Protein AF-A0AA42GW80-F1 (afdb_monomer)

Secondary structure (DSSP, 8-state):
----------------S---BTTB---S-HHHHHHHHHHH--HHHHHHHHHHH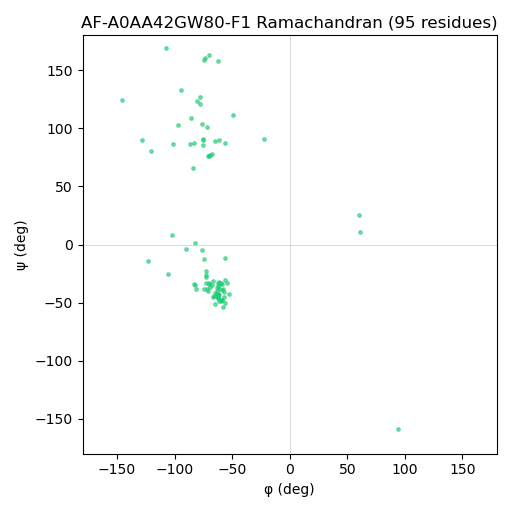HHHHH-GGG----S-HHHHHHHHHHH--HHHHHHHHHHHHHHT-

Organism: NCBI:txid2975438

pLDDT: mean 84.85, std 18.95, range [37.56, 98.38]

Solvent-accessible surface area (backbone atoms only — not comparable to full-atom values): 5800 Å² total; per-residue (Å²): 136,84,83,79,81,81,81,74,81,76,75,76,76,76,70,88,52,92,74,71,43,102,84,44,81,56,79,60,57,22,44,61,25,46,59,46,20,78,74,64,72,41,66,67,30,50,55,32,17,54,53,13,39,58,48,39,62,74,52,43,82,87,59,88,55,94,57,55,30,68,56,25,50,54,49,25,77,75,68,67,43,57,55,28,54,31,36,19,52,46,22,45,59,62,73,74,108

Sequence (97 aa):
MYKVLISCFVICASSFASAQTPYGSCSEPAQYYQERYEKSGQVKDMVCMQKALERDLTDTSSYSCPNSAQYYQTQYEQHGRSGDLVCMQKALEEELQ

Mean predicted aligned error: 9.5 Å

Foldseek 3Di:
DDDDPPPPPPPPPPVPDQDQDPLGHLPDALQVLVVVCVVPVDVVSVVSSVVNLVVLLVPVPPDDQPDALVVLVVVCVVPVGSSSVSSSSVNVVVVVD

Radius of gyration: 18.15 Å; Cα contacts (8 Å, |Δi|>4): 93; chains: 1; bounding box: 50×27×55 Å

Structure (mmCIF, N/CA/C/O backbone):
data_AF-A0AA42GW80-F1
#
_entry.id   AF-A0AA42GW80-F1
#
loop_
_atom_site.group_PDB
_atom_site.id
_atom_site.type_symbol
_atom_site.label_atom_id
_atom_site.label_alt_id
_atom_site.label_comp_id
_atom_site.label_asym_id
_atom_site.label_entity_id
_atom_site.label_seq_id
_atom_site.pdbx_PDB_ins_code
_atom_site.Cartn_x
_atom_site.Cartn_y
_atom_site.Cartn_z
_atom_site.occupancy
_atom_site.B_iso_or_equiv
_atom_site.auth_seq_id
_atom_site.auth_comp_id
_atom_site.auth_asym_id
_atom_site.auth_atom_id
_atom_site.pdbx_PDB_model_num
ATOM 1 N N . MET A 1 1 ? 33.182 -10.313 41.131 1.00 40.22 1 MET A N 1
ATOM 2 C CA . MET A 1 1 ? 32.837 -10.353 39.693 1.00 40.22 1 MET A CA 1
ATOM 3 C C . MET A 1 1 ? 31.363 -10.723 39.569 1.00 40.22 1 MET A C 1
ATOM 5 O O . MET A 1 1 ? 31.036 -11.901 39.611 1.00 40.22 1 MET A O 1
ATOM 9 N N . TYR A 1 2 ? 30.468 -9.732 39.526 1.00 37.56 2 TYR A N 1
ATOM 10 C CA . TYR A 1 2 ? 29.027 -9.971 39.400 1.00 37.56 2 TYR A CA 1
ATOM 11 C C . TYR A 1 2 ? 28.673 -10.122 37.917 1.00 37.56 2 TYR A C 1
ATOM 13 O O . TYR A 1 2 ? 28.750 -9.164 37.153 1.00 37.56 2 TYR A O 1
ATOM 21 N N . LYS A 1 3 ? 28.340 -11.350 37.505 1.00 42.19 3 LYS A N 1
ATOM 22 C CA . LYS A 1 3 ? 27.754 -11.647 36.194 1.00 42.19 3 LYS A CA 1
ATOM 23 C C . LYS A 1 3 ? 26.315 -11.134 36.197 1.00 42.19 3 LYS A C 1
ATOM 25 O O . LYS A 1 3 ? 25.434 -11.768 36.769 1.00 42.19 3 LYS A O 1
ATOM 30 N N . VAL A 1 4 ? 26.096 -9.974 35.588 1.00 48.31 4 VAL A N 1
ATOM 31 C CA . VAL A 1 4 ? 24.759 -9.429 35.356 1.00 48.31 4 VAL A CA 1
ATOM 32 C C . VAL A 1 4 ? 24.138 -10.202 34.188 1.00 48.31 4 VAL A C 1
ATOM 34 O O . VAL A 1 4 ? 24.501 -10.012 33.031 1.00 48.31 4 VAL A O 1
ATOM 37 N N . LEU A 1 5 ? 23.225 -11.116 34.511 1.00 52.50 5 LEU A N 1
ATOM 38 C CA . LEU A 1 5 ? 22.321 -11.762 33.562 1.00 52.50 5 LEU A CA 1
ATOM 39 C C . LEU A 1 5 ? 21.225 -10.757 33.178 1.00 52.50 5 LEU A C 1
ATOM 41 O O . LEU A 1 5 ? 20.193 -10.691 33.840 1.00 52.50 5 LEU A O 1
ATOM 45 N N . ILE A 1 6 ? 21.435 -9.967 32.122 1.00 57.16 6 ILE A N 1
ATOM 46 C CA . ILE A 1 6 ? 20.336 -9.233 31.474 1.00 57.16 6 ILE A CA 1
ATOM 47 C C . ILE A 1 6 ? 19.715 -10.175 30.448 1.00 57.16 6 ILE A C 1
ATOM 49 O O . ILE A 1 6 ? 20.086 -10.221 29.279 1.00 57.16 6 ILE A O 1
ATOM 53 N N . SER A 1 7 ? 18.777 -10.975 30.949 1.00 52.66 7 SER A N 1
ATOM 54 C CA . SER A 1 7 ? 17.734 -11.598 30.147 1.00 52.66 7 SER A CA 1
ATOM 55 C C . SER A 1 7 ? 16.715 -10.510 29.807 1.00 52.66 7 SER A C 1
ATOM 57 O O . SER A 1 7 ? 15.788 -10.261 30.573 1.00 52.66 7 SER A O 1
ATOM 59 N N . CYS A 1 8 ? 16.909 -9.823 28.683 1.00 45.00 8 CYS A N 1
ATOM 60 C CA . CYS A 1 8 ? 15.831 -9.090 28.028 1.00 45.00 8 CYS A CA 1
ATOM 61 C C . CYS A 1 8 ? 15.358 -9.943 26.859 1.00 45.00 8 CYS A C 1
ATOM 63 O O . CYS A 1 8 ? 15.831 -9.815 25.732 1.00 45.00 8 CYS A O 1
ATOM 65 N N . PHE A 1 9 ? 14.426 -10.842 27.169 1.00 45.56 9 PHE A N 1
ATOM 66 C CA . PHE A 1 9 ? 13.493 -11.415 26.210 1.00 45.56 9 PHE A CA 1
ATOM 67 C C . PHE A 1 9 ? 12.738 -10.255 25.542 1.00 45.56 9 PHE A C 1
ATOM 69 O O . PHE A 1 9 ? 11.671 -9.843 25.992 1.00 45.56 9 PHE A O 1
ATOM 76 N N . VAL A 1 10 ? 13.294 -9.696 24.467 1.00 51.41 10 VAL A N 1
ATOM 77 C CA . VAL A 1 10 ? 12.483 -8.974 23.489 1.00 51.41 10 VAL A CA 1
ATOM 78 C C . VAL A 1 10 ? 11.773 -10.060 22.700 1.00 51.41 10 VAL A C 1
ATOM 80 O O . VAL A 1 10 ? 12.257 -10.549 21.683 1.00 51.41 10 VAL A O 1
ATOM 83 N N . ILE A 1 11 ? 10.638 -10.502 23.240 1.00 51.00 11 ILE A N 1
ATOM 84 C CA . ILE A 1 11 ? 9.632 -11.210 22.462 1.00 51.00 11 ILE A CA 1
ATOM 85 C C . ILE A 1 11 ? 9.133 -10.172 21.457 1.00 51.00 11 ILE A C 1
ATOM 87 O O . ILE A 1 11 ? 8.205 -9.417 21.739 1.00 51.00 11 ILE A O 1
ATOM 91 N N . CYS A 1 12 ? 9.782 -10.092 20.293 1.00 44.47 12 CYS A N 1
ATOM 92 C CA . CYS A 1 12 ? 9.108 -9.629 19.092 1.00 44.47 12 CYS A CA 1
ATOM 93 C C . CYS A 1 12 ? 7.985 -10.634 18.862 1.00 44.47 12 CYS A C 1
ATOM 95 O O . CYS A 1 12 ? 8.182 -11.681 18.251 1.00 44.47 12 CYS A O 1
ATOM 97 N N . ALA A 1 13 ? 6.823 -10.347 19.445 1.00 47.03 13 ALA A N 1
ATOM 98 C CA . ALA A 1 13 ? 5.580 -10.996 19.103 1.00 47.03 13 ALA A CA 1
ATOM 99 C C . ALA A 1 13 ? 5.241 -10.547 17.681 1.00 47.03 13 ALA A C 1
ATOM 101 O O . ALA A 1 13 ? 4.415 -9.667 17.459 1.00 47.03 13 ALA A O 1
ATOM 102 N N . SER A 1 14 ? 5.913 -11.135 16.699 1.00 51.38 14 SER A N 1
ATOM 103 C CA . SER A 1 14 ? 5.349 -11.285 15.377 1.00 51.38 14 SER A CA 1
ATOM 104 C C . SER A 1 14 ? 4.216 -12.301 15.512 1.00 51.38 14 SER A C 1
ATOM 106 O O . SER A 1 14 ? 4.349 -13.495 15.254 1.00 51.38 14 SER A O 1
ATOM 108 N N . SER A 1 15 ? 3.095 -11.811 16.044 1.00 43.91 15 SER A N 1
ATOM 109 C CA . SER A 1 15 ? 1.837 -12.537 16.128 1.00 43.91 15 SER A CA 1
ATOM 110 C C . SER A 1 15 ? 1.285 -12.668 14.714 1.00 43.91 15 SER A C 1
ATOM 112 O O . SER A 1 15 ? 0.361 -11.961 14.320 1.00 43.91 15 SER A O 1
ATOM 114 N N . PHE A 1 16 ? 1.879 -13.575 13.943 1.00 54.72 16 PHE A N 1
ATOM 115 C CA . PHE A 1 16 ? 1.316 -14.123 12.720 1.00 54.72 16 PHE A CA 1
ATOM 116 C C . PHE A 1 16 ? 0.155 -15.033 13.117 1.00 54.72 16 PHE A C 1
ATOM 118 O O . PHE A 1 16 ? 0.262 -16.252 13.199 1.00 54.72 16 PHE A O 1
ATOM 125 N N . ALA A 1 17 ? -0.956 -14.420 13.476 1.00 42.56 17 ALA A N 1
ATOM 126 C CA . ALA A 1 17 ? -2.201 -15.101 13.746 1.00 42.56 17 ALA A CA 1
ATOM 127 C C . ALA A 1 17 ? -3.278 -14.145 13.277 1.00 42.56 17 ALA A C 1
ATOM 129 O O . ALA A 1 17 ? -3.261 -13.000 13.715 1.00 42.56 17 ALA A O 1
ATOM 130 N N . SER A 1 18 ? -4.150 -14.605 12.373 1.00 51.53 18 SER A N 1
ATOM 131 C CA . SER A 1 18 ? -5.442 -14.002 12.017 1.00 51.53 18 SER A CA 1
ATOM 132 C C . SER A 1 18 ? -5.943 -13.101 13.151 1.00 51.53 18 SER A C 1
ATOM 134 O O . SER A 1 18 ? -6.559 -13.579 14.107 1.00 51.53 18 SER A O 1
ATOM 136 N N . ALA A 1 19 ? -5.585 -11.818 13.110 1.00 53.84 19 ALA A N 1
ATOM 137 C CA . ALA A 1 19 ? -5.719 -10.967 14.279 1.00 53.84 19 ALA A CA 1
ATOM 138 C C . ALA A 1 19 ? -7.165 -10.499 14.297 1.00 53.84 19 ALA A C 1
ATOM 140 O O . ALA A 1 19 ? -7.497 -9.475 13.702 1.00 53.84 19 ALA A O 1
ATOM 141 N N . GLN A 1 20 ? -8.039 -11.295 14.921 1.00 63.22 20 GLN A N 1
ATOM 142 C CA . GLN A 1 20 ? -9.384 -10.864 15.264 1.00 63.22 20 GLN A CA 1
ATOM 143 C C . GLN A 1 20 ? -9.262 -9.518 15.969 1.00 63.22 20 GLN A C 1
ATOM 145 O O . GLN A 1 20 ? -8.718 -9.408 17.068 1.00 63.22 20 GLN A O 1
ATOM 150 N N . THR A 1 21 ? -9.729 -8.476 15.294 1.00 80.69 21 THR A N 1
ATOM 151 C CA . THR A 1 21 ? -9.828 -7.168 15.919 1.00 80.69 21 THR A CA 1
ATOM 152 C C . THR A 1 21 ? -11.010 -7.199 16.890 1.00 80.69 21 THR A C 1
ATOM 154 O O . THR A 1 21 ? -11.933 -8.002 16.706 1.00 80.69 21 THR A O 1
ATOM 157 N N . PRO A 1 22 ? -11.068 -6.296 17.885 1.00 83.19 22 PRO A N 1
ATOM 158 C CA . PRO A 1 22 ? -12.267 -6.122 18.710 1.00 83.19 22 PRO A CA 1
ATOM 159 C C . PRO A 1 22 ? -13.539 -5.805 17.900 1.00 83.19 22 PRO A C 1
ATOM 161 O O . PRO A 1 22 ? -14.640 -5.841 18.442 1.00 83.19 22 PRO A O 1
ATOM 164 N N . TYR A 1 23 ? -13.392 -5.484 16.611 1.00 84.75 23 TYR A N 1
ATOM 165 C CA . TYR A 1 23 ? -14.458 -5.114 15.685 1.00 84.75 23 TYR A CA 1
ATOM 166 C C . TYR A 1 23 ? -14.863 -6.254 14.737 1.00 84.75 23 TYR A C 1
ATOM 168 O O . TYR A 1 23 ? -15.656 -6.036 13.824 1.00 84.75 23 TYR A O 1
ATOM 176 N N . GLY A 1 24 ? -14.348 -7.468 14.962 1.00 84.25 24 GLY A N 1
ATOM 177 C CA . GLY A 1 24 ? -14.603 -8.641 14.130 1.00 84.25 24 GLY A CA 1
ATOM 178 C C . GLY A 1 24 ? -13.538 -8.857 13.053 1.00 84.25 24 GLY A C 1
ATOM 179 O O . GLY A 1 24 ? -12.393 -8.405 13.173 1.00 84.25 24 GLY A O 1
ATOM 180 N N . SER A 1 25 ? -13.908 -9.604 12.009 1.00 81.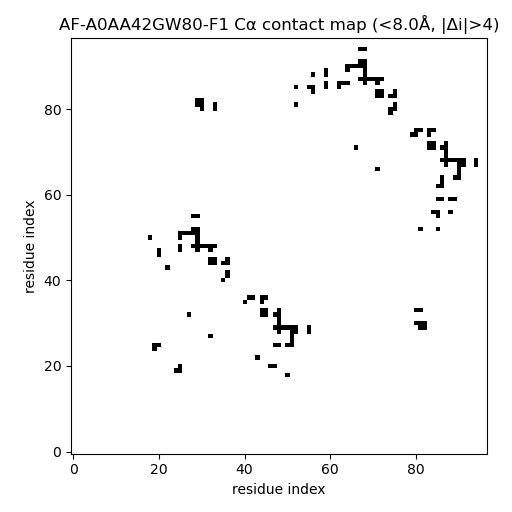75 25 SER A N 1
ATOM 181 C CA . SER A 1 25 ? -13.036 -9.877 10.866 1.00 81.75 25 SER A CA 1
ATOM 182 C C . SER A 1 25 ? -12.992 -8.677 9.919 1.00 81.75 25 SER A C 1
ATOM 184 O O . SER A 1 25 ? -14.019 -8.283 9.368 1.00 81.75 25 SER A O 1
ATOM 186 N N . CYS A 1 26 ? -11.799 -8.129 9.692 1.00 90.94 26 CYS A N 1
ATOM 187 C CA . CYS A 1 26 ? -11.555 -7.071 8.711 1.00 90.94 26 CYS A CA 1
ATOM 188 C C . CYS A 1 26 ? -11.351 -7.684 7.313 1.00 90.94 26 CYS A C 1
ATOM 190 O O . CYS A 1 26 ? -10.239 -7.708 6.788 1.00 90.94 26 CYS A O 1
ATOM 192 N N . SER A 1 27 ? -12.402 -8.300 6.767 1.00 91.38 27 SER A N 1
ATOM 193 C CA . SER A 1 27 ? -12.342 -9.112 5.542 1.00 91.38 27 SER A CA 1
ATOM 194 C C . SER A 1 27 ? -12.166 -8.298 4.266 1.00 91.38 27 SER A C 1
ATOM 196 O O . SER A 1 27 ? -11.599 -8.810 3.308 1.00 91.38 27 SER A O 1
ATOM 198 N N . GLU A 1 28 ? -12.631 -7.051 4.252 1.00 94.62 28 GLU A N 1
ATOM 199 C CA . GLU A 1 28 ? -12.560 -6.207 3.059 1.00 94.62 28 GLU A CA 1
ATOM 200 C C . GLU A 1 28 ? -11.127 -5.711 2.794 1.00 94.62 28 GLU A C 1
ATOM 202 O O . GLU A 1 28 ? -10.292 -5.719 3.708 1.00 94.62 28 GLU A O 1
ATOM 207 N N . PRO A 1 29 ? -10.813 -5.269 1.565 1.00 94.38 29 PRO A N 1
ATOM 208 C CA . PRO A 1 29 ? -9.523 -4.666 1.240 1.00 94.38 29 PRO A CA 1
ATOM 209 C C . PRO A 1 29 ? -9.246 -3.375 2.021 1.00 94.38 29 PRO A C 1
ATOM 211 O O . PRO A 1 29 ? -10.170 -2.669 2.440 1.00 94.38 29 PRO A O 1
ATOM 214 N N . ALA A 1 30 ? -7.972 -3.004 2.150 1.00 95.44 30 ALA A N 1
ATOM 215 C CA . ALA A 1 30 ? -7.540 -1.795 2.856 1.00 95.44 30 ALA A CA 1
ATOM 216 C C . ALA A 1 30 ? -8.254 -0.530 2.360 1.00 95.44 30 ALA A C 1
ATOM 218 O O . ALA A 1 30 ? -8.741 0.271 3.162 1.00 95.44 30 ALA A O 1
ATOM 219 N N . GLN A 1 31 ? -8.399 -0.415 1.037 1.00 95.50 31 GLN A N 1
ATOM 220 C CA . GLN A 1 31 ? -9.032 0.719 0.368 1.00 95.50 31 GLN A CA 1
ATOM 221 C C . GLN A 1 31 ? -10.481 0.934 0.827 1.00 95.50 31 GLN A C 1
ATOM 223 O O . GLN A 1 31 ? -10.900 2.070 1.043 1.00 95.50 31 GLN A O 1
ATOM 228 N N . TYR A 1 32 ? -11.237 -0.146 1.048 1.00 96.12 32 TYR A N 1
ATOM 229 C CA . TYR A 1 32 ? -12.620 -0.059 1.521 1.00 96.12 32 TYR A CA 1
ATOM 230 C C . TYR A 1 32 ? -12.702 0.599 2.905 1.00 96.12 32 TYR A C 1
ATOM 232 O O . TYR A 1 32 ? -13.526 1.486 3.150 1.00 96.12 32 TYR A O 1
ATOM 240 N N . TYR A 1 33 ? -11.834 0.175 3.824 1.00 96.62 33 TYR A N 1
ATOM 241 C CA . TYR A 1 33 ? -11.806 0.719 5.178 1.00 96.62 33 TYR A CA 1
ATOM 242 C C . TYR A 1 33 ? -11.235 2.134 5.225 1.00 96.62 33 TYR A C 1
ATOM 244 O O . TYR A 1 33 ? -11.716 2.940 6.019 1.00 96.62 33 TYR A O 1
ATOM 252 N N . GLN A 1 34 ? -10.279 2.461 4.352 1.00 97.38 34 GLN A N 1
ATOM 253 C CA . GLN A 1 34 ? -9.783 3.824 4.190 1.00 97.38 34 GLN A CA 1
ATOM 254 C C . GLN A 1 34 ? -10.918 4.785 3.817 1.00 97.38 34 GLN A C 1
ATOM 256 O O . GLN A 1 34 ? -11.160 5.757 4.528 1.00 97.38 34 GLN A O 1
ATOM 261 N N . GLU A 1 35 ? -11.677 4.478 2.763 1.00 97.62 35 GLU A N 1
ATOM 262 C CA . GLU A 1 35 ? -12.788 5.327 2.313 1.00 97.62 35 GLU A CA 1
ATOM 263 C C . GLU A 1 35 ? -13.878 5.470 3.378 1.00 97.62 35 GLU A C 1
ATOM 265 O O . GLU A 1 35 ? -14.518 6.517 3.515 1.00 97.62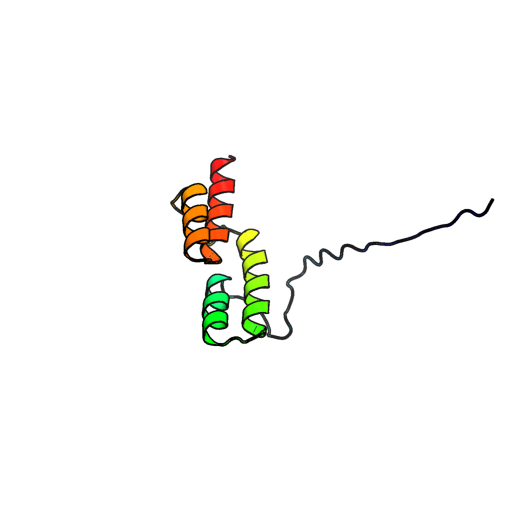 35 GLU A O 1
ATOM 270 N N . ARG A 1 36 ? -14.119 4.407 4.152 1.00 97.44 36 ARG A N 1
ATOM 271 C CA . ARG A 1 36 ? -15.023 4.474 5.299 1.00 97.44 36 ARG A CA 1
ATOM 272 C C . ARG A 1 36 ? -14.484 5.364 6.404 1.00 97.44 36 ARG A C 1
ATOM 274 O O . ARG A 1 36 ? -15.255 6.158 6.935 1.00 97.44 36 ARG A O 1
ATOM 281 N N . TYR A 1 37 ? -13.207 5.238 6.744 1.00 96.88 37 TYR A N 1
ATOM 282 C CA . TYR A 1 37 ? -12.570 6.053 7.768 1.00 96.88 37 TYR A CA 1
ATOM 283 C C . TYR A 1 37 ? -12.589 7.535 7.387 1.00 96.88 37 TYR A C 1
ATOM 285 O O . TYR A 1 37 ? -12.953 8.365 8.213 1.00 96.88 37 TYR A O 1
ATOM 293 N N . GLU A 1 38 ? -12.305 7.869 6.129 1.00 96.88 38 GLU A N 1
ATOM 294 C CA . GLU A 1 38 ? -12.387 9.242 5.611 1.00 96.88 38 GLU A CA 1
ATOM 295 C C . GLU A 1 38 ? -13.798 9.836 5.753 1.00 96.88 38 GLU A C 1
ATOM 297 O O . GLU A 1 38 ? -13.951 11.025 6.028 1.00 96.88 38 GLU A O 1
ATOM 302 N N . LYS A 1 39 ? -14.841 9.007 5.619 1.00 97.19 39 LYS A N 1
ATOM 303 C CA . LYS A 1 39 ? -16.242 9.427 5.793 1.00 97.19 39 LYS A CA 1
ATOM 304 C C . LYS A 1 39 ? -16.677 9.490 7.257 1.00 97.19 39 LYS A C 1
ATOM 306 O O . LYS A 1 39 ? -17.495 10.332 7.613 1.00 97.19 39 LYS A O 1
ATOM 311 N N . SER A 1 40 ? -16.221 8.550 8.081 1.00 95.31 40 SER A N 1
ATOM 312 C CA . SER A 1 40 ? -16.797 8.277 9.403 1.00 95.31 40 SER A CA 1
ATOM 313 C C . SER A 1 40 ? -15.937 8.776 10.566 1.00 95.31 40 SER A C 1
ATOM 315 O O . SER A 1 40 ? -16.460 8.984 11.661 1.00 95.31 40 SER A O 1
ATOM 317 N N . GLY A 1 41 ? -14.623 8.903 10.364 1.00 95.75 41 GLY A N 1
ATOM 318 C CA . GLY A 1 41 ? -13.624 9.137 11.408 1.00 95.75 41 GLY A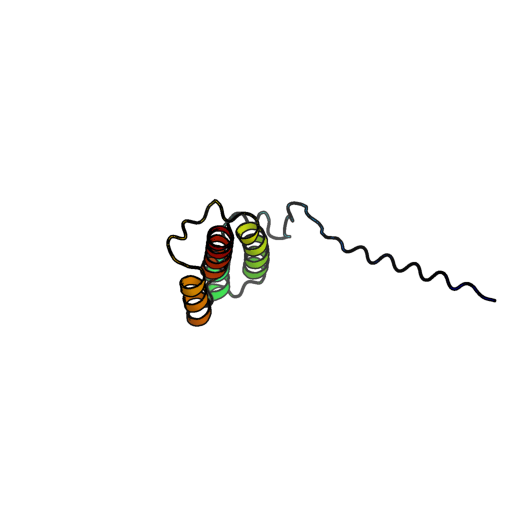 CA 1
ATOM 319 C C . GLY A 1 41 ? -13.538 8.027 12.463 1.00 95.75 41 GLY A C 1
ATOM 320 O O . GLY A 1 41 ? -12.926 8.220 13.513 1.00 95.75 41 GLY A O 1
ATOM 321 N N . GLN A 1 42 ? -14.176 6.870 12.252 1.00 96.00 42 GLN A N 1
ATOM 322 C CA . GLN A 1 42 ? -14.272 5.839 13.282 1.00 96.00 42 GLN A CA 1
ATOM 323 C C . GLN A 1 42 ? -12.975 5.039 13.398 1.00 96.00 42 GLN A C 1
ATOM 325 O O . GLN A 1 42 ? -12.527 4.412 12.443 1.00 96.00 42 GLN A O 1
ATOM 330 N N . VAL A 1 43 ? -12.434 4.948 14.616 1.00 94.38 43 VAL A N 1
ATOM 331 C CA . VAL A 1 43 ? -11.200 4.196 14.915 1.00 94.38 43 VAL A CA 1
ATOM 332 C C . VAL A 1 43 ? -11.271 2.739 14.446 1.00 94.38 43 VAL A C 1
ATOM 334 O O . VAL A 1 43 ? -10.268 2.194 13.996 1.00 94.38 43 VAL A O 1
ATOM 337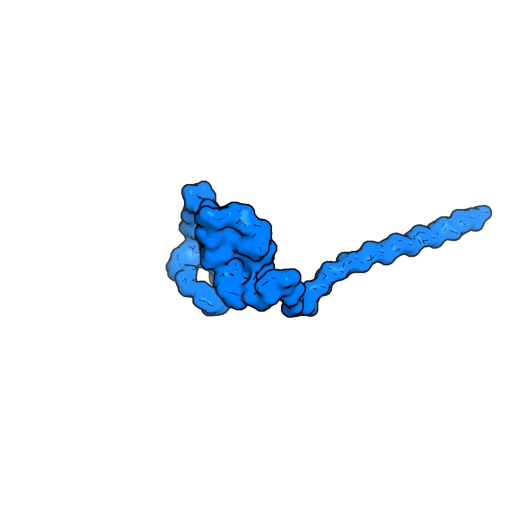 N N . LYS A 1 44 ? -12.454 2.110 14.474 1.00 94.31 44 LYS A N 1
ATOM 338 C CA . LYS A 1 44 ? -12.628 0.743 13.960 1.00 94.31 44 LYS A CA 1
ATOM 339 C C . LYS A 1 44 ? -12.243 0.608 12.483 1.00 94.31 44 LYS A C 1
ATOM 341 O O . LYS A 1 44 ? -11.656 -0.399 12.103 1.00 94.31 44 LYS A O 1
ATOM 346 N N . ASP A 1 45 ? -12.557 1.623 11.675 1.00 96.12 45 ASP A N 1
ATOM 347 C CA . ASP A 1 45 ? -12.273 1.627 10.244 1.00 96.12 45 ASP A CA 1
ATOM 348 C C . ASP A 1 45 ? -10.756 1.805 10.043 1.00 96.12 45 ASP A C 1
ATOM 350 O O . ASP A 1 45 ? -10.167 1.089 9.246 1.00 96.12 45 ASP A O 1
ATOM 354 N N . MET A 1 46 ? -10.082 2.629 10.860 1.00 94.69 46 MET A N 1
ATOM 355 C CA . MET A 1 46 ? -8.613 2.724 10.860 1.00 94.69 46 MET A CA 1
ATOM 356 C C . MET A 1 46 ? -7.939 1.397 11.247 1.00 94.69 46 MET A C 1
ATOM 358 O O . MET A 1 46 ? -6.992 0.973 10.587 1.00 94.69 46 MET A O 1
ATOM 362 N N . VAL A 1 47 ? -8.418 0.725 12.299 1.00 95.25 47 VAL A N 1
ATOM 363 C CA . VAL A 1 47 ? -7.858 -0.564 12.743 1.00 95.25 47 VAL A CA 1
ATOM 364 C C . VAL A 1 47 ? -8.029 -1.627 11.660 1.00 95.25 47 VAL A C 1
ATOM 366 O O . VAL A 1 47 ? -7.084 -2.358 11.358 1.00 95.25 47 VAL A O 1
ATOM 369 N N . CYS A 1 48 ? -9.206 -1.689 11.036 1.00 95.00 48 CYS A N 1
ATOM 370 C CA . CYS A 1 48 ? -9.427 -2.615 9.936 1.00 95.00 48 CYS A CA 1
ATOM 371 C C . CYS A 1 48 ? -8.643 -2.254 8.676 1.00 95.00 48 CYS A C 1
ATOM 373 O O . CYS A 1 48 ? -8.130 -3.162 8.033 1.00 95.00 48 CYS A O 1
ATOM 375 N N . MET A 1 49 ? -8.471 -0.969 8.360 1.00 95.56 49 MET A N 1
ATOM 376 C CA . MET A 1 49 ? -7.615 -0.517 7.262 1.00 95.56 49 MET A CA 1
ATOM 377 C C . MET A 1 49 ? -6.173 -0.986 7.458 1.00 95.56 49 MET A C 1
ATOM 379 O O . MET A 1 49 ? -5.600 -1.556 6.539 1.00 95.56 49 MET A O 1
ATOM 383 N N . GLN A 1 50 ? -5.598 -0.808 8.652 1.00 94.06 50 GLN A N 1
ATOM 384 C CA . GLN A 1 50 ? -4.229 -1.251 8.944 1.00 94.06 50 GLN A CA 1
ATOM 385 C C . GLN A 1 50 ? -4.075 -2.767 8.793 1.00 94.06 50 GLN A C 1
ATOM 387 O O . GLN A 1 50 ? -3.110 -3.234 8.192 1.00 94.06 50 GLN A O 1
ATOM 392 N N . LYS A 1 51 ? -5.041 -3.540 9.304 1.00 93.00 51 LYS A N 1
ATOM 393 C CA . LYS A 1 51 ? -5.004 -5.004 9.214 1.0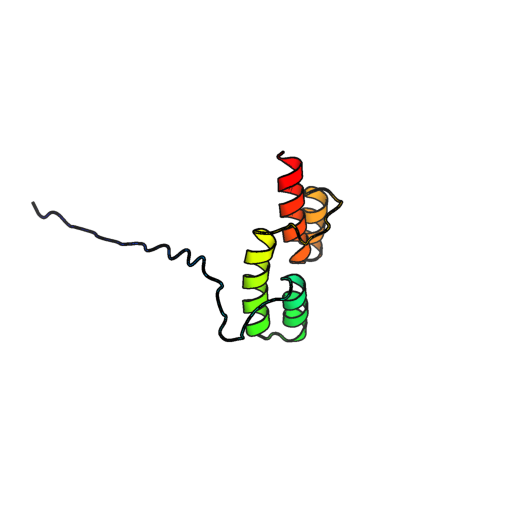0 93.00 51 LYS A CA 1
ATOM 394 C C . LYS A 1 51 ? -5.234 -5.538 7.811 1.00 93.00 51 LYS A C 1
ATOM 396 O O . LYS A 1 51 ? -4.562 -6.483 7.410 1.00 93.00 51 LYS A O 1
ATOM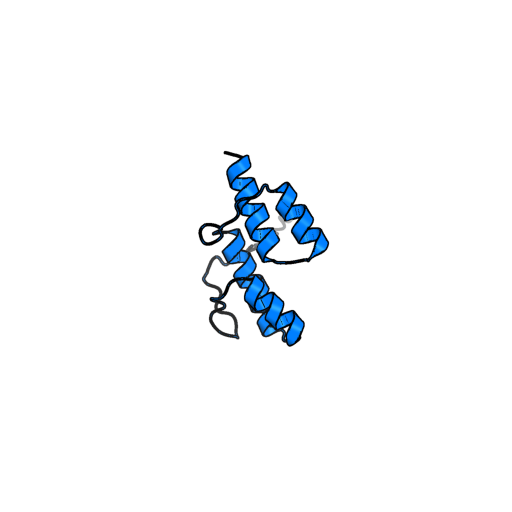 401 N N . ALA A 1 52 ? -6.154 -4.935 7.074 1.00 94.12 52 ALA A N 1
ATOM 402 C CA . ALA A 1 52 ? -6.357 -5.262 5.677 1.00 94.12 52 ALA A CA 1
ATOM 403 C C . ALA A 1 52 ? -5.118 -4.897 4.851 1.00 94.12 52 ALA A C 1
ATOM 405 O O . ALA A 1 52 ? -4.671 -5.725 4.078 1.00 94.12 52 ALA A O 1
ATOM 406 N N . LEU A 1 53 ? -4.488 -3.741 5.089 1.00 95.31 53 LEU A N 1
ATOM 407 C CA . LEU A 1 53 ? -3.283 -3.330 4.361 1.00 95.31 53 LEU A CA 1
ATOM 408 C C . LEU A 1 53 ? -2.107 -4.282 4.593 1.00 95.31 53 LEU A C 1
ATOM 410 O O . LEU A 1 53 ? -1.433 -4.658 3.643 1.00 95.31 53 LEU A O 1
ATOM 414 N N . GLU A 1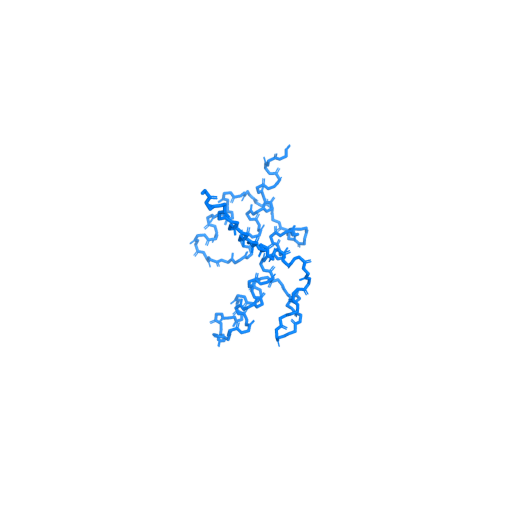 54 ? -1.884 -4.709 5.837 1.00 93.75 54 GLU A N 1
ATOM 415 C CA . GLU A 1 54 ? -0.868 -5.714 6.180 1.00 93.75 54 GLU A CA 1
ATOM 416 C C . GLU A 1 54 ? -1.088 -7.025 5.403 1.00 93.75 54 GLU A C 1
ATOM 418 O O . GLU A 1 54 ? -0.149 -7.584 4.832 1.00 93.75 54 GLU A O 1
ATOM 423 N N . ARG A 1 55 ? -2.341 -7.492 5.338 1.00 93.44 55 ARG A N 1
ATOM 424 C CA . ARG A 1 55 ? -2.718 -8.677 4.559 1.00 93.44 55 ARG A CA 1
ATOM 425 C C . ARG A 1 55 ? -2.515 -8.450 3.063 1.00 93.44 55 ARG A C 1
ATOM 427 O O . ARG A 1 55 ? -1.882 -9.277 2.421 1.00 93.44 55 ARG A O 1
ATOM 434 N N . ASP A 1 56 ? -3.048 -7.361 2.526 1.00 94.44 56 ASP A N 1
ATOM 435 C CA . ASP A 1 56 ? -3.074 -7.090 1.089 1.00 94.44 56 ASP A CA 1
ATOM 436 C C . ASP A 1 56 ? -1.650 -6.867 0.538 1.00 94.44 56 ASP A C 1
ATOM 438 O O . ASP A 1 56 ? -1.365 -7.247 -0.591 1.00 94.44 56 ASP A O 1
ATOM 442 N N . LEU A 1 57 ? -0.728 -6.325 1.348 1.00 94.62 57 LEU A N 1
ATOM 443 C CA . LEU A 1 57 ? 0.703 -6.233 1.018 1.00 94.62 57 LEU A CA 1
ATOM 444 C C . LEU A 1 57 ? 1.434 -7.581 1.079 1.00 94.62 57 LEU A C 1
ATOM 446 O O . LEU A 1 57 ? 2.456 -7.741 0.423 1.00 94.62 57 LEU A O 1
ATOM 450 N N . THR A 1 58 ? 0.948 -8.528 1.883 1.00 92.75 58 THR A N 1
ATOM 451 C CA . THR A 1 58 ? 1.536 -9.874 1.991 1.00 92.75 58 THR A CA 1
ATOM 452 C C . THR A 1 58 ? 1.028 -10.800 0.884 1.00 92.75 58 THR A C 1
ATOM 454 O O . THR A 1 58 ? 1.758 -11.672 0.422 1.00 92.75 58 THR A O 1
ATOM 457 N N . ASP A 1 59 ? -0.230 -10.630 0.475 1.00 91.38 59 ASP A N 1
ATOM 458 C CA . ASP A 1 59 ? -0.870 -11.386 -0.598 1.00 91.38 59 ASP A CA 1
ATOM 459 C C . ASP A 1 59 ? -1.502 -10.431 -1.618 1.00 91.38 59 ASP A C 1
ATOM 461 O O . ASP A 1 59 ? -2.679 -10.061 -1.546 1.00 91.38 59 ASP A O 1
ATOM 465 N N . THR A 1 60 ? -0.693 -10.067 -2.609 1.00 89.75 60 THR A N 1
ATOM 466 C CA . THR A 1 60 ? -1.070 -9.165 -3.701 1.00 89.75 60 THR A CA 1
ATOM 467 C C . THR A 1 60 ? -1.826 -9.879 -4.833 1.00 89.75 60 THR A C 1
ATOM 469 O O . THR A 1 60 ? -2.203 -9.258 -5.834 1.00 89.75 60 THR A O 1
ATOM 472 N N . SER A 1 61 ? -2.079 -11.191 -4.719 1.00 84.81 61 SER A N 1
ATOM 473 C CA . SER A 1 61 ? -2.621 -12.015 -5.812 1.00 84.81 61 SER A CA 1
ATOM 474 C C . SER A 1 61 ? -4.007 -11.567 -6.284 1.00 84.81 61 SER A C 1
ATOM 476 O O . SER A 1 61 ? -4.313 -11.645 -7.475 1.00 84.81 61 SER A O 1
ATOM 478 N N . SER A 1 62 ? -4.819 -11.038 -5.367 1.00 85.00 62 SER A N 1
ATOM 479 C CA . SER A 1 62 ? -6.179 -10.557 -5.635 1.00 85.00 62 SER A CA 1
ATOM 480 C C . SER A 1 62 ? -6.236 -9.218 -6.383 1.00 85.00 62 SER A C 1
ATOM 482 O O . SER A 1 62 ? -7.295 -8.843 -6.890 1.00 85.00 62 SER A O 1
ATOM 484 N N . TYR A 1 63 ? -5.112 -8.505 -6.496 1.00 88.75 63 TYR A N 1
ATOM 485 C CA . TYR A 1 63 ? -5.047 -7.190 -7.126 1.00 88.75 63 TYR A CA 1
ATOM 486 C C . TYR A 1 63 ? -4.644 -7.287 -8.600 1.00 88.75 63 TYR A C 1
ATOM 488 O O . TYR A 1 63 ? -3.669 -7.945 -8.959 1.00 88.75 63 TYR A O 1
ATOM 496 N N . SER A 1 64 ? -5.363 -6.586 -9.476 1.00 91.00 64 SER A N 1
ATOM 497 C CA . SER A 1 64 ? -4.988 -6.434 -10.887 1.00 91.00 64 SER A CA 1
ATOM 498 C C . SER A 1 64 ? -4.254 -5.110 -11.081 1.00 91.00 64 SER A C 1
ATOM 500 O O . SER A 1 64 ? -4.895 -4.060 -11.146 1.00 91.00 64 SER A O 1
ATOM 502 N N . CYS A 1 65 ? -2.927 -5.163 -11.198 1.00 94.75 65 CYS A N 1
ATOM 503 C CA . CYS A 1 65 ? -2.064 -3.982 -11.247 1.00 94.75 65 CYS A CA 1
ATOM 504 C C . CYS A 1 65 ? -1.260 -3.945 -12.559 1.00 94.75 65 CYS A C 1
ATOM 506 O O . CYS A 1 65 ? -0.117 -4.378 -12.577 1.00 94.75 65 CYS A O 1
ATOM 508 N N . PRO A 1 66 ? -1.848 -3.487 -13.681 1.00 94.75 66 PRO A N 1
ATOM 509 C CA . PRO A 1 66 ? -1.227 -3.595 -15.008 1.00 94.75 66 PRO A CA 1
ATOM 510 C C . PRO A 1 66 ? -0.091 -2.596 -15.287 1.00 94.75 66 PRO A C 1
ATOM 512 O O . PRO A 1 66 ? 0.488 -2.635 -16.371 1.00 94.75 66 PRO A O 1
ATOM 515 N N . ASN A 1 67 ? 0.180 -1.659 -14.378 1.00 97.06 67 ASN A N 1
ATOM 516 C CA . ASN A 1 67 ? 1.166 -0.595 -14.580 1.00 97.06 67 ASN A CA 1
ATOM 517 C C . ASN A 1 67 ? 2.432 -0.828 -13.741 1.00 97.06 67 ASN A C 1
ATOM 519 O O . ASN A 1 67 ? 2.451 -1.670 -12.850 1.00 97.06 67 ASN A O 1
ATOM 523 N N . SER A 1 68 ? 3.481 -0.049 -14.011 1.00 97.44 68 SER A N 1
ATOM 524 C CA . SER A 1 68 ? 4.762 -0.151 -13.302 1.00 97.44 68 SER A CA 1
ATOM 525 C C . SER A 1 68 ? 4.698 0.321 -11.849 1.00 97.44 68 SER A C 1
ATOM 527 O O . SER A 1 68 ? 3.820 1.101 -11.459 1.00 97.44 68 SER A O 1
ATOM 529 N N . ALA A 1 69 ? 5.702 -0.065 -11.061 1.00 97.69 69 ALA A N 1
ATOM 530 C CA . ALA A 1 69 ? 5.859 0.395 -9.684 1.00 97.69 69 ALA A CA 1
ATOM 531 C C . ALA A 1 69 ? 5.933 1.927 -9.598 1.00 97.69 69 ALA A C 1
ATOM 533 O O . ALA A 1 69 ? 5.279 2.543 -8.755 1.00 97.69 69 ALA A O 1
ATOM 534 N N . GLN A 1 70 ? 6.655 2.558 -10.531 1.00 98.12 70 GLN A N 1
ATOM 535 C CA . GLN A 1 70 ? 6.787 4.016 -10.603 1.00 98.12 70 GLN A CA 1
ATOM 536 C C . GLN A 1 70 ? 5.439 4.719 -10.819 1.00 98.12 70 GLN A C 1
ATOM 538 O O . GLN A 1 70 ? 5.201 5.779 -10.238 1.00 98.12 70 GLN A O 1
ATOM 543 N N . TYR A 1 71 ? 4.554 4.143 -11.641 1.00 98.12 71 TYR A N 1
ATOM 544 C CA . TYR A 1 71 ? 3.212 4.688 -11.850 1.00 98.12 71 TYR A CA 1
ATOM 545 C C . TYR A 1 71 ? 2.423 4.696 -10.538 1.00 98.12 71 TYR A C 1
ATOM 547 O O . TYR A 1 71 ? 1.865 5.729 -10.163 1.00 98.12 71 TYR A O 1
ATOM 555 N N . TYR A 1 72 ? 2.417 3.573 -9.816 1.00 98.00 72 TYR A N 1
ATOM 556 C CA . TYR A 1 72 ? 1.677 3.449 -8.561 1.00 98.00 72 TYR A CA 1
ATOM 557 C C . TYR A 1 72 ? 2.276 4.272 -7.424 1.00 98.00 72 TYR A C 1
ATOM 559 O O . TYR A 1 72 ? 1.520 4.838 -6.640 1.00 98.00 72 TYR A O 1
ATOM 567 N N . GLN A 1 73 ? 3.599 4.442 -7.383 1.00 98.19 73 GLN A N 1
ATOM 568 C CA . GLN A 1 73 ? 4.230 5.403 -6.482 1.00 98.19 73 GLN A CA 1
ATOM 569 C C . GLN A 1 73 ? 3.659 6.811 -6.704 1.00 98.19 73 GLN A C 1
ATOM 571 O O . GLN A 1 73 ? 3.217 7.462 -5.760 1.00 98.19 73 GLN A O 1
ATOM 576 N N . THR A 1 74 ? 3.624 7.274 -7.957 1.00 98.38 74 THR A N 1
ATOM 577 C CA . THR A 1 74 ? 3.087 8.600 -8.285 1.00 98.38 74 THR A CA 1
ATOM 578 C C . THR A 1 74 ? 1.601 8.719 -7.941 1.00 98.38 74 THR A C 1
ATOM 580 O O . THR A 1 74 ? 1.185 9.753 -7.422 1.00 98.38 74 THR A O 1
ATOM 583 N N . GLN A 1 75 ? 0.794 7.681 -8.190 1.00 98.00 75 GLN A N 1
ATOM 584 C CA . GLN A 1 75 ? -0.622 7.682 -7.796 1.00 98.00 75 GLN A CA 1
ATOM 585 C C . GLN A 1 75 ? -0.786 7.761 -6.273 1.00 98.00 75 GLN A C 1
ATOM 587 O O . GLN A 1 75 ? -1.559 8.586 -5.779 1.00 98.00 75 GLN A O 1
ATOM 592 N N . TYR A 1 76 ? 0.008 6.993 -5.525 1.00 97.44 76 TYR A N 1
ATOM 593 C CA . TYR A 1 76 ? -0.015 7.025 -4.069 1.00 97.44 76 TYR A CA 1
ATOM 594 C C . TYR A 1 76 ? 0.375 8.399 -3.516 1.00 97.44 76 TYR A C 1
ATOM 596 O O . TYR A 1 76 ? -0.298 8.917 -2.630 1.00 97.44 76 TYR A O 1
ATOM 604 N N . GLU A 1 77 ? 1.413 9.035 -4.056 1.00 98.00 77 GLU A N 1
ATOM 605 C CA . GLU A 1 77 ? 1.822 10.382 -3.640 1.00 98.00 77 GLU A CA 1
ATOM 606 C C . GLU A 1 77 ? 0.734 11.437 -3.914 1.00 98.00 77 GLU A C 1
ATOM 608 O O . GLU A 1 77 ? 0.584 12.386 -3.143 1.00 98.00 77 GLU A O 1
ATOM 613 N N . GLN A 1 78 ? -0.051 11.272 -4.984 1.00 97.38 78 GLN A N 1
ATOM 614 C CA . GLN A 1 78 ? -1.116 12.209 -5.361 1.00 97.38 78 GLN A CA 1
ATOM 615 C C . GLN A 1 78 ? -2.423 11.995 -4.597 1.00 97.38 78 GLN A C 1
ATOM 617 O O . GLN A 1 78 ? -3.153 12.955 -4.338 1.00 97.38 78 GLN A O 1
ATOM 622 N N . HIS A 1 79 ? -2.759 10.745 -4.285 1.00 95.81 79 HIS A N 1
ATOM 623 C CA . HIS A 1 79 ? -4.093 10.381 -3.808 1.00 95.81 79 HIS A CA 1
ATOM 624 C C . HIS A 1 79 ? -4.100 9.689 -2.448 1.00 95.81 79 HIS A C 1
ATOM 626 O O . HIS A 1 79 ? -5.161 9.585 -1.836 1.00 95.81 79 HIS A O 1
ATOM 632 N N . GLY A 1 80 ? -2.949 9.219 -1.968 1.00 95.44 80 GLY A N 1
ATOM 633 C CA . GLY A 1 80 ? -2.810 8.541 -0.681 1.00 95.44 80 GLY A CA 1
ATOM 634 C C . GLY A 1 80 ? -3.641 7.265 -0.568 1.00 95.44 80 GLY A C 1
ATOM 635 O O . GLY A 1 80 ? -4.044 6.900 0.535 1.00 95.44 80 GLY A O 1
ATOM 636 N N . ARG A 1 81 ? -3.973 6.606 -1.685 1.00 96.31 81 ARG A N 1
ATOM 637 C CA . ARG A 1 81 ? -4.835 5.419 -1.681 1.00 96.31 81 ARG A CA 1
ATOM 638 C C . ARG A 1 81 ? -4.034 4.186 -1.310 1.00 96.31 81 ARG A C 1
ATOM 640 O O . ARG A 1 81 ? -3.075 3.826 -1.982 1.00 96.31 81 ARG A O 1
ATOM 647 N N . SER A 1 82 ? -4.469 3.486 -0.274 1.00 95.31 82 SER A N 1
ATOM 648 C CA . SER A 1 82 ? -3.861 2.227 0.160 1.00 95.31 82 SER A CA 1
ATOM 649 C C . SER A 1 82 ? -3.817 1.170 -0.949 1.00 95.31 82 SER A C 1
ATOM 651 O O . SER A 1 82 ? -2.866 0.396 -0.998 1.00 95.31 82 SER A O 1
ATOM 653 N N . GLY A 1 83 ? -4.774 1.174 -1.886 1.00 95.25 83 GLY A N 1
ATOM 654 C CA . GLY A 1 83 ? -4.717 0.313 -3.072 1.00 95.25 83 GLY A CA 1
ATOM 655 C C . GLY A 1 83 ? -3.489 0.552 -3.963 1.00 95.25 83 GLY A C 1
ATOM 656 O O . GLY A 1 83 ? -2.950 -0.407 -4.512 1.00 95.25 83 GLY A O 1
ATOM 657 N N . ASP A 1 84 ? -3.001 1.794 -4.054 1.00 97.62 84 ASP A N 1
ATOM 658 C CA . ASP A 1 84 ? -1.805 2.122 -4.839 1.00 97.62 84 ASP A CA 1
ATOM 659 C C . ASP A 1 84 ? -0.537 1.560 -4.186 1.00 97.62 84 ASP A C 1
ATOM 661 O O . ASP A 1 84 ? 0.353 1.103 -4.894 1.00 97.62 84 ASP A O 1
ATOM 665 N N . LEU A 1 85 ? -0.466 1.496 -2.849 1.00 96.81 85 LEU A N 1
ATOM 666 C CA . LEU A 1 85 ? 0.648 0.833 -2.154 1.00 96.81 85 LEU A CA 1
ATOM 667 C C . LEU A 1 85 ? 0.702 -0.662 -2.462 1.00 96.81 85 LEU A C 1
ATOM 669 O O . LEU A 1 85 ? 1.780 -1.202 -2.698 1.00 96.81 85 LEU A O 1
ATOM 673 N N . VAL A 1 86 ? -0.458 -1.324 -2.470 1.00 97.12 86 VAL A N 1
ATOM 674 C CA . VAL A 1 86 ? -0.543 -2.757 -2.780 1.00 97.12 86 VAL A CA 1
ATOM 675 C C . VAL A 1 86 ? -0.140 -3.010 -4.229 1.00 97.12 86 VAL A C 1
ATOM 677 O O . VAL A 1 86 ? 0.655 -3.907 -4.504 1.00 97.12 86 VAL A O 1
ATOM 680 N N . CYS A 1 87 ? -0.620 -2.181 -5.158 1.00 97.62 87 CYS A 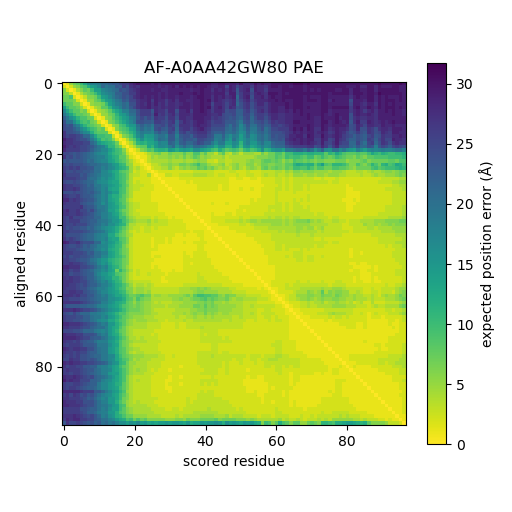N 1
ATOM 681 C CA . CYS A 1 87 ? -0.223 -2.299 -6.555 1.00 97.62 87 CYS A CA 1
ATOM 682 C C . CYS A 1 87 ? 1.242 -1.948 -6.812 1.00 97.62 87 CYS A C 1
ATOM 684 O O . CYS A 1 87 ? 1.875 -2.589 -7.647 1.00 97.62 87 CYS A O 1
ATOM 686 N N . MET A 1 88 ? 1.800 -0.985 -6.081 1.00 97.69 88 MET A N 1
ATOM 687 C CA . MET A 1 88 ? 3.227 -0.683 -6.122 1.00 97.69 88 MET A CA 1
ATOM 688 C C . MET A 1 88 ? 4.050 -1.886 -5.653 1.00 97.69 88 MET A C 1
ATOM 690 O O . MET A 1 88 ? 4.995 -2.262 -6.338 1.00 97.69 88 MET A O 1
ATOM 694 N N . GLN A 1 89 ? 3.672 -2.521 -4.537 1.00 96.69 89 GLN A N 1
ATOM 695 C CA . GLN A 1 89 ? 4.342 -3.724 -4.034 1.00 96.69 89 GLN A CA 1
ATOM 696 C C . GLN A 1 89 ? 4.303 -4.859 -5.062 1.00 96.69 89 GLN A C 1
ATOM 698 O O . GLN A 1 89 ? 5.339 -5.439 -5.371 1.00 96.69 89 GLN A O 1
ATOM 703 N N . LYS A 1 90 ? 3.129 -5.128 -5.642 1.00 96.38 90 LYS A N 1
ATOM 704 C CA . LYS A 1 90 ? 2.979 -6.154 -6.678 1.00 96.38 90 LYS A CA 1
ATOM 705 C C . LYS A 1 90 ? 3.853 -5.884 -7.900 1.00 96.38 90 LYS A C 1
ATOM 707 O O . LYS A 1 90 ? 4.560 -6.770 -8.361 1.00 96.38 90 LYS A O 1
ATOM 712 N N . ALA A 1 91 ? 3.815 -4.660 -8.420 1.00 96.75 91 ALA A N 1
ATOM 713 C CA . ALA A 1 91 ? 4.607 -4.299 -9.588 1.00 96.75 91 ALA A CA 1
ATOM 714 C C . ALA A 1 91 ? 6.115 -4.399 -9.300 1.00 96.75 91 ALA A C 1
ATOM 716 O O . ALA A 1 91 ? 6.861 -4.876 -10.146 1.00 96.75 91 ALA A O 1
ATOM 717 N N . LEU A 1 92 ? 6.568 -4.035 -8.092 1.00 96.12 92 LEU A N 1
ATOM 718 C CA . LEU A 1 92 ? 7.962 -4.240 -7.676 1.00 96.12 92 LEU A CA 1
ATOM 719 C C . LEU A 1 92 ? 8.343 -5.725 -7.646 1.00 96.12 92 LEU A C 1
ATOM 721 O O . LEU A 1 92 ? 9.432 -6.083 -8.085 1.00 96.12 92 LEU A O 1
ATOM 725 N N . GLU A 1 93 ? 7.465 -6.591 -7.139 1.00 93.94 93 GLU A N 1
ATOM 726 C CA . GLU A 1 93 ? 7.683 -8.043 -7.138 1.00 93.94 93 GLU A CA 1
ATOM 727 C C . GLU A 1 93 ? 7.791 -8.618 -8.552 1.00 93.94 93 GLU A C 1
ATOM 729 O O . GLU A 1 93 ? 8.561 -9.552 -8.759 1.00 93.94 93 GLU A O 1
ATOM 734 N N . GLU A 1 94 ? 7.038 -8.080 -9.513 1.00 93.38 94 GLU A N 1
ATOM 735 C CA . GLU A 1 94 ? 7.103 -8.470 -10.926 1.00 93.38 94 GLU A CA 1
ATOM 736 C C . GLU A 1 94 ? 8.358 -7.917 -11.625 1.00 93.38 94 GLU A C 1
ATOM 738 O O . GLU A 1 94 ? 8.972 -8.618 -12.422 1.00 93.38 94 GLU A O 1
ATOM 743 N N . GLU A 1 95 ? 8.777 -6.687 -11.311 1.00 94.81 95 GLU A N 1
ATOM 744 C CA . GLU A 1 95 ? 9.964 -6.038 -11.892 1.00 94.81 95 GLU A CA 1
ATOM 745 C C . GLU A 1 95 ? 11.299 -6.619 -11.380 1.00 94.81 95 GLU A C 1
ATOM 747 O O . GLU A 1 95 ? 12.328 -6.471 -12.042 1.00 94.81 95 GLU A O 1
ATOM 752 N N . LEU A 1 96 ? 11.304 -7.256 -10.203 1.00 93.62 96 LEU A N 1
ATOM 753 C CA . LEU A 1 96 ? 12.494 -7.858 -9.581 1.00 93.62 96 LEU A CA 1
ATOM 754 C C . LEU A 1 96 ? 12.729 -9.334 -9.959 1.00 93.62 96 LEU A C 1
ATOM 756 O O . LEU A 1 96 ? 13.730 -9.908 -9.516 1.00 93.62 96 LEU A O 1
ATOM 760 N N . GLN A 1 97 ? 11.820 -9.948 -10.722 1.00 83.06 97 GLN A N 1
ATOM 761 C CA . GLN A 1 97 ? 11.935 -11.327 -11.222 1.00 83.06 97 GLN A CA 1
ATOM 762 C C . GLN A 1 97 ? 12.791 -11.415 -12.488 1.00 83.06 97 GLN A C 1
ATOM 764 O O . GLN A 1 97 ? 13.535 -12.418 -12.601 1.00 83.06 97 GLN A O 1
#